Protein AF-A0AAE9ZVR3-F1 (afdb_monomer_lite)

Radius of gyration: 25.25 Å; chains: 1; bounding box: 90×31×57 Å

Secondary structure (DSSP, 8-state):
-PPPPPPPPPPPHHHHHHHHHHHHHHHHHHHHHHHHHHHHHHHHHHHHHHHHHHHHHHHHHHHHSSPPPP--TT---GGGTT--SS--HHHHTSBPTTSSEEEEEES-TT-SEEEEEES--S-HHHHHHHHHHHSSS-TTSSSEEEETTEEEEEPP-

Structure (mmCIF, N/CA/C/O backbone):
data_AF-A0AAE9ZVR3-F1
#
_entry.id   AF-A0AAE9ZVR3-F1
#
loop_
_atom_site.group_PDB
_atom_site.id
_atom_site.type_symbol
_atom_site.label_atom_id
_atom_site.label_alt_id
_atom_site.label_comp_id
_atom_site.label_asym_id
_atom_site.label_entity_id
_atom_site.label_seq_id
_atom_site.pdbx_PDB_ins_code
_atom_site.Cartn_x
_atom_site.Cartn_y
_atom_site.Cartn_z
_atom_site.occupancy
_atom_site.B_iso_or_equiv
_atom_site.auth_seq_id
_atom_site.auth_comp_id
_atom_site.auth_asym_id
_atom_site.auth_atom_id
_atom_site.pdbx_PDB_model_num
ATOM 1 N N . MET A 1 1 ? -71.035 17.100 19.604 1.00 72.69 1 MET A N 1
ATOM 2 C CA . MET A 1 1 ? -70.300 16.201 20.523 1.00 72.69 1 MET A CA 1
ATOM 3 C C . MET A 1 1 ? -68.805 16.412 20.313 1.00 72.69 1 MET A C 1
ATOM 5 O O . MET A 1 1 ? -68.384 16.308 19.167 1.00 72.69 1 MET A O 1
ATOM 9 N N . PRO A 1 2 ? -68.010 16.764 21.339 1.00 67.50 2 PRO A N 1
ATOM 10 C CA . PRO A 1 2 ? -66.558 16.882 21.210 1.00 67.50 2 PRO A CA 1
ATOM 11 C C . PRO A 1 2 ? -65.903 15.498 21.320 1.00 67.50 2 PRO A C 1
ATOM 13 O O . PRO A 1 2 ? -66.196 14.752 22.252 1.00 67.50 2 PRO A O 1
ATOM 16 N N . TYR A 1 3 ? -65.008 15.161 20.390 1.00 73.88 3 TYR A N 1
ATOM 17 C CA . TYR A 1 3 ? -64.212 13.934 20.467 1.00 73.88 3 TYR A CA 1
ATOM 18 C C . TYR A 1 3 ? -63.078 14.095 21.495 1.00 73.88 3 TYR A C 1
ATOM 20 O O . TYR A 1 3 ? -62.396 15.126 21.487 1.00 73.88 3 TYR A O 1
ATOM 28 N N . PRO A 1 4 ? -62.846 13.106 22.379 1.00 73.31 4 PRO A N 1
ATOM 29 C CA . PRO A 1 4 ? -61.765 13.174 23.353 1.00 73.31 4 PRO A CA 1
ATOM 30 C C . PRO A 1 4 ? -60.408 13.168 22.637 1.00 73.31 4 PRO A C 1
ATOM 32 O O . PRO A 1 4 ? -60.080 12.235 21.907 1.00 73.31 4 PRO A O 1
ATOM 35 N N . LYS A 1 5 ? -59.601 14.214 22.850 1.00 72.88 5 LYS A N 1
ATOM 36 C CA . LYS A 1 5 ? -58.209 14.251 22.383 1.00 72.88 5 LYS A CA 1
ATOM 37 C C . LYS A 1 5 ? -57.378 13.268 23.211 1.00 72.88 5 LYS A C 1
ATOM 39 O O . LYS A 1 5 ? -57.237 13.444 24.421 1.00 72.88 5 LYS A O 1
ATOM 44 N N . SER A 1 6 ? -56.803 12.257 22.563 1.00 78.69 6 SER A N 1
ATOM 45 C CA . SER A 1 6 ? -55.813 11.367 23.175 1.00 78.69 6 SER A CA 1
ATOM 46 C C . SER A 1 6 ? -54.591 12.175 23.621 1.00 78.69 6 SER A C 1
ATOM 48 O O . SER A 1 6 ? -54.001 12.893 22.810 1.00 78.69 6 SER A O 1
ATOM 50 N N . LYS A 1 7 ? -54.192 12.066 24.895 1.00 78.44 7 LYS A N 1
ATOM 51 C CA . LYS A 1 7 ? -52.939 12.673 25.365 1.00 78.44 7 LYS A CA 1
ATOM 52 C C . LYS A 1 7 ? -51.754 11.982 24.676 1.00 78.44 7 LYS A C 1
ATOM 54 O O . LYS A 1 7 ? -51.695 10.751 24.718 1.00 78.44 7 LYS A O 1
ATOM 59 N N . PRO A 1 8 ? -50.813 12.728 24.074 1.00 75.88 8 PRO A N 1
ATOM 60 C CA . PRO A 1 8 ? -49.588 12.132 23.560 1.00 75.88 8 PRO A CA 1
ATOM 61 C C . PRO A 1 8 ? -48.822 11.482 24.720 1.00 75.88 8 PRO A C 1
ATOM 63 O O . PRO A 1 8 ? -48.624 12.099 25.768 1.00 75.88 8 PRO A O 1
ATOM 66 N N . ARG A 1 9 ? -48.440 10.211 24.554 1.00 79.81 9 ARG A N 1
ATOM 67 C CA . ARG A 1 9 ? -47.591 9.491 25.512 1.00 79.81 9 ARG A CA 1
ATOM 68 C C . ARG A 1 9 ? -46.152 9.966 25.298 1.00 79.81 9 ARG A C 1
ATOM 70 O O . ARG A 1 9 ? -45.654 9.885 24.181 1.00 79.81 9 ARG A O 1
ATOM 77 N N . GLY A 1 10 ? -45.525 10.506 26.340 1.00 80.12 10 GLY A N 1
ATOM 78 C CA . GLY A 1 10 ? -44.103 10.859 26.323 1.00 80.12 10 GLY A CA 1
ATOM 79 C C . GLY A 1 10 ? -43.223 9.632 26.563 1.00 80.12 10 GLY A C 1
ATOM 80 O O . GLY A 1 10 ? -43.663 8.680 27.207 1.00 80.12 10 GLY A O 1
ATOM 81 N N . PHE A 1 11 ? -41.989 9.672 26.059 1.00 82.06 11 PHE A N 1
ATOM 82 C CA . PHE A 1 11 ? -40.963 8.672 26.360 1.00 82.06 11 PHE A CA 1
ATOM 83 C C . PHE A 1 11 ? -40.612 8.684 27.848 1.00 82.06 11 PHE A C 1
ATOM 85 O O . PHE A 1 11 ? -40.549 9.746 28.474 1.00 82.06 11 PHE A O 1
ATOM 92 N N . THR A 1 12 ? -40.363 7.506 28.416 1.00 91.31 12 THR A N 1
ATOM 93 C CA . THR A 1 12 ? -39.874 7.398 29.791 1.00 91.31 12 THR A CA 1
ATOM 94 C C . THR A 1 12 ? -38.358 7.595 29.845 1.00 91.31 12 THR A C 1
ATOM 96 O O . THR A 1 12 ? -37.631 7.235 28.920 1.00 91.31 12 THR A O 1
ATOM 99 N N . LEU A 1 13 ? -37.851 8.134 30.959 1.00 90.75 13 LEU A N 1
ATOM 100 C CA . LEU A 1 13 ? -36.403 8.204 31.200 1.00 90.75 13 LEU A CA 1
ATOM 101 C C . LEU A 1 13 ? -35.765 6.809 31.156 1.00 90.75 13 LEU A C 1
ATOM 103 O O . LEU A 1 13 ? -34.671 6.650 30.626 1.00 90.75 13 LEU A O 1
ATOM 107 N N . VAL A 1 14 ? -36.480 5.795 31.653 1.00 92.62 14 VAL A N 1
ATOM 108 C CA . VAL A 1 14 ? -36.021 4.400 31.673 1.00 92.62 14 VAL A CA 1
ATOM 109 C C . VAL A 1 14 ? -35.873 3.832 30.257 1.00 92.62 14 VAL A C 1
ATOM 111 O O . VAL A 1 14 ? -34.880 3.162 29.984 1.00 92.62 14 VAL A O 1
ATOM 114 N N . GLU A 1 15 ? -36.795 4.136 29.336 1.00 91.50 15 GLU A N 1
ATOM 115 C CA . GLU A 1 15 ? -36.665 3.741 27.924 1.00 91.50 15 GLU A CA 1
ATOM 116 C C . GLU A 1 15 ? -35.404 4.318 27.294 1.00 91.50 15 GLU A C 1
ATOM 118 O O . GLU A 1 15 ? -34.634 3.586 26.677 1.00 91.50 15 GLU A O 1
ATOM 123 N N . ILE A 1 16 ? -35.152 5.613 27.491 1.00 92.88 16 ILE A N 1
ATOM 124 C CA . ILE A 1 16 ? -33.956 6.246 26.932 1.00 92.88 16 ILE A CA 1
ATOM 125 C C . ILE A 1 16 ? -32.684 5.678 27.576 1.00 92.88 16 ILE A C 1
ATOM 127 O O . ILE A 1 16 ? -31.718 5.424 26.861 1.00 92.88 16 ILE A O 1
ATOM 131 N N . MET A 1 17 ? -32.688 5.392 28.883 1.00 94.25 17 MET A N 1
ATOM 132 C CA . MET A 1 17 ? -31.548 4.779 29.578 1.00 94.25 17 MET A CA 1
ATOM 133 C C . MET A 1 17 ? -31.182 3.402 29.017 1.00 94.25 17 MET A C 1
ATOM 135 O O . MET A 1 17 ? -30.012 3.144 28.742 1.00 94.25 17 MET A O 1
ATOM 139 N N . ILE A 1 18 ? -32.159 2.515 28.820 1.00 95.25 18 ILE A N 1
ATOM 140 C CA . ILE A 1 18 ? -31.888 1.168 28.297 1.00 95.25 18 ILE A CA 1
ATOM 141 C C . ILE A 1 18 ? -31.374 1.252 26.856 1.00 95.25 18 ILE A C 1
ATOM 143 O O . ILE A 1 18 ? -30.420 0.561 26.499 1.00 95.25 18 ILE A O 1
ATOM 147 N N . VAL A 1 19 ? -31.950 2.137 26.039 1.00 95.88 19 VAL A N 1
ATOM 148 C CA . VAL A 1 19 ? -31.537 2.319 24.642 1.00 95.88 19 VAL A CA 1
ATOM 149 C C . VAL A 1 19 ? -30.084 2.784 24.547 1.00 95.88 19 VAL A C 1
ATOM 151 O O . VAL A 1 19 ? -29.310 2.184 23.802 1.00 95.88 19 VAL A O 1
ATOM 154 N N . VAL A 1 20 ? -29.672 3.793 25.323 1.00 96.06 20 VAL A N 1
ATOM 155 C CA . VAL A 1 20 ? -28.275 4.264 25.278 1.00 96.06 20 VAL A CA 1
ATOM 156 C C . VAL A 1 20 ? -27.293 3.222 25.811 1.00 96.06 20 VAL A C 1
ATOM 158 O O . VAL A 1 20 ? -26.185 3.125 25.292 1.00 96.06 20 VAL A O 1
ATOM 161 N N . VAL A 1 21 ? -27.700 2.397 26.782 1.00 97.06 21 VAL A N 1
ATOM 162 C CA . VAL A 1 21 ? -26.877 1.285 27.282 1.00 97.06 21 VAL A CA 1
ATOM 163 C C . VAL A 1 21 ? -26.667 0.231 26.195 1.00 97.06 21 VAL A C 1
ATOM 165 O O . VAL A 1 21 ? -25.534 -0.190 25.965 1.00 97.06 21 VAL A O 1
ATOM 168 N N . ILE A 1 22 ? -27.726 -0.166 25.485 1.00 97.00 22 ILE A N 1
ATOM 169 C CA . ILE A 1 22 ? -27.623 -1.154 24.403 1.00 97.00 22 ILE A CA 1
ATOM 170 C C . ILE A 1 22 ? -26.788 -0.598 23.243 1.00 97.00 22 ILE A C 1
ATOM 172 O O . ILE A 1 22 ? -25.888 -1.284 22.762 1.00 97.00 22 ILE A O 1
ATOM 176 N N . ILE A 1 23 ? -27.021 0.651 22.820 1.00 97.00 23 ILE A N 1
ATOM 177 C CA . ILE A 1 23 ? -26.221 1.296 21.765 1.00 97.00 23 ILE A CA 1
ATOM 178 C C . ILE A 1 23 ? -24.752 1.401 22.191 1.00 97.00 23 ILE A C 1
ATOM 180 O O . ILE A 1 23 ? -23.869 1.108 21.389 1.00 97.00 23 ILE A O 1
ATOM 184 N N . GLY A 1 24 ? -24.481 1.762 23.449 1.00 97.38 24 GLY A N 1
ATOM 185 C CA . GLY A 1 24 ? -23.126 1.828 23.995 1.00 97.38 24 GLY A CA 1
ATOM 186 C C . GLY A 1 24 ? -22.412 0.475 23.960 1.00 97.38 24 GLY A C 1
ATOM 187 O O . GLY A 1 24 ? -21.259 0.404 23.536 1.00 97.38 24 GLY A O 1
ATOM 188 N N . LEU A 1 25 ? -23.108 -0.607 24.324 1.00 96.50 25 LEU A N 1
ATOM 189 C CA . LEU A 1 25 ? -22.570 -1.967 24.259 1.00 96.50 25 LEU A CA 1
ATOM 190 C C . LEU A 1 25 ? -22.256 -2.388 22.816 1.00 96.50 25 LEU A C 1
ATOM 192 O O . LEU A 1 25 ? -21.173 -2.908 22.545 1.00 96.50 25 LEU A O 1
ATOM 196 N N . LEU A 1 26 ? -23.181 -2.131 21.885 1.00 97.50 26 LEU A N 1
ATOM 197 C CA . LEU A 1 26 ? -22.988 -2.442 20.469 1.00 97.50 26 LEU A CA 1
ATOM 198 C C . LEU A 1 26 ? -21.824 -1.639 19.875 1.00 97.50 26 LEU A C 1
ATOM 200 O O . LEU A 1 26 ? -20.967 -2.211 19.204 1.00 97.50 26 LEU A O 1
ATOM 204 N N . ALA A 1 27 ? -21.746 -0.336 20.158 1.00 96.69 27 ALA A N 1
ATOM 205 C CA . ALA A 1 27 ? -20.676 0.530 19.672 1.00 96.69 27 ALA A CA 1
ATOM 206 C C . ALA A 1 27 ? -19.297 0.096 20.196 1.00 96.69 27 ALA A C 1
ATOM 208 O O . ALA A 1 27 ? -18.336 0.066 19.427 1.00 96.69 27 ALA A O 1
ATOM 209 N N . ALA A 1 28 ? -19.202 -0.305 21.469 1.00 96.56 28 ALA A N 1
ATOM 210 C CA . ALA A 1 28 ? -17.949 -0.751 22.078 1.00 96.56 28 ALA A CA 1
ATOM 211 C C . ALA A 1 28 ? -17.340 -1.977 21.375 1.00 96.56 28 ALA A C 1
ATOM 213 O O . ALA A 1 28 ? -16.122 -2.055 21.227 1.00 96.56 28 ALA A O 1
ATOM 214 N N . MET A 1 29 ? -18.168 -2.916 20.906 1.00 95.06 29 MET A N 1
ATOM 215 C CA . MET A 1 29 ? -17.703 -4.079 20.137 1.00 95.06 29 MET A CA 1
ATOM 216 C C . MET A 1 29 ? -17.510 -3.756 18.648 1.00 95.06 29 MET A C 1
ATOM 218 O O . MET A 1 29 ? -16.574 -4.253 18.019 1.00 95.06 29 MET A O 1
ATOM 222 N N . ALA A 1 30 ? -18.375 -2.913 18.080 1.00 96.31 30 ALA A N 1
ATOM 223 C CA . ALA A 1 30 ? -18.374 -2.608 16.653 1.00 96.31 30 ALA A CA 1
ATOM 224 C C . ALA A 1 30 ? -17.173 -1.753 16.217 1.00 96.31 30 ALA A C 1
ATOM 226 O O . ALA A 1 30 ? -16.595 -2.024 15.167 1.00 96.31 30 ALA A O 1
ATOM 227 N N . ILE A 1 31 ? -16.763 -0.755 17.009 1.00 95.44 31 ILE A N 1
ATOM 228 C CA . ILE A 1 31 ? -15.660 0.160 16.660 1.00 95.44 31 ILE A CA 1
ATOM 229 C C . ILE A 1 31 ? -14.330 -0.578 16.401 1.00 95.44 31 ILE A C 1
ATOM 231 O O . ILE A 1 31 ? -13.773 -0.405 15.313 1.00 95.44 31 ILE A O 1
ATOM 235 N N . PRO A 1 32 ? -13.803 -1.420 17.316 1.00 94.12 32 PRO A N 1
ATOM 236 C CA . PRO A 1 32 ? -12.535 -2.111 17.075 1.00 94.12 32 PRO A CA 1
ATOM 237 C C . PRO A 1 32 ? -12.635 -3.134 15.935 1.00 94.12 32 PRO A C 1
ATOM 239 O O . PRO A 1 32 ? -11.685 -3.300 15.170 1.00 94.12 32 PRO A O 1
ATOM 242 N N . ALA A 1 33 ? -13.785 -3.798 15.774 1.00 94.62 33 ALA A N 1
ATOM 243 C CA . ALA A 1 33 ? -14.013 -4.712 14.656 1.00 94.62 33 ALA A CA 1
ATOM 244 C C . ALA A 1 33 ? -13.982 -3.970 13.310 1.00 94.62 33 ALA A C 1
ATOM 246 O O . ALA A 1 33 ? -13.300 -4.399 12.378 1.00 94.62 33 ALA A O 1
ATOM 247 N N . PHE A 1 34 ? -14.648 -2.817 13.229 1.00 95.19 34 PHE A N 1
ATOM 248 C CA . PHE A 1 34 ? -14.663 -1.973 12.040 1.00 95.19 34 PHE A CA 1
ATOM 249 C C . PHE A 1 34 ? -13.267 -1.440 11.689 1.00 95.19 34 PHE A C 1
ATOM 251 O O . PHE A 1 34 ? -12.878 -1.463 10.522 1.00 95.19 34 PHE A O 1
ATOM 258 N N . GLN A 1 35 ? -12.476 -1.025 12.686 1.00 93.50 35 GLN A N 1
ATOM 259 C CA . GLN A 1 35 ? -11.090 -0.591 12.476 1.00 93.50 35 GLN A CA 1
ATOM 260 C C . GLN A 1 35 ? -10.231 -1.697 11.845 1.00 93.50 35 GLN A C 1
ATOM 262 O O . GLN A 1 35 ? -9.532 -1.438 10.868 1.00 93.50 35 GLN A O 1
ATOM 267 N N . ARG A 1 36 ? -10.339 -2.942 12.334 1.00 91.25 36 ARG A N 1
ATOM 268 C CA . ARG A 1 36 ? -9.616 -4.095 11.765 1.00 91.25 36 ARG A CA 1
ATOM 269 C C . ARG A 1 36 ? -10.007 -4.365 10.313 1.00 91.25 36 ARG A C 1
ATOM 271 O O . ARG A 1 36 ? -9.134 -4.555 9.471 1.00 91.25 36 ARG A O 1
ATOM 278 N N . VAL A 1 37 ? -11.308 -4.349 10.009 1.00 94.25 37 VAL A N 1
ATOM 279 C CA . VAL A 1 37 ? -11.811 -4.548 8.637 1.00 94.25 37 VAL A CA 1
ATOM 280 C C . VAL A 1 37 ? -11.317 -3.438 7.710 1.00 94.25 37 VAL A C 1
ATOM 282 O O . VAL A 1 37 ? -10.881 -3.721 6.593 1.00 94.25 37 VAL A O 1
ATOM 285 N N . ARG A 1 38 ? -11.318 -2.183 8.174 1.00 93.81 38 ARG A N 1
ATOM 286 C CA . ARG A 1 38 ? -10.813 -1.044 7.403 1.00 93.81 38 ARG A CA 1
ATOM 287 C C . ARG A 1 38 ? -9.322 -1.180 7.096 1.00 93.81 38 ARG A C 1
ATOM 289 O O . ARG A 1 38 ? -8.938 -0.981 5.949 1.00 93.81 38 ARG A O 1
ATOM 296 N N . THR A 1 39 ? -8.494 -1.534 8.080 1.00 92.31 39 THR A N 1
ATOM 297 C CA . THR A 1 39 ? -7.052 -1.748 7.867 1.00 92.31 39 THR A CA 1
ATOM 298 C C . THR A 1 39 ? -6.799 -2.890 6.889 1.00 92.31 39 THR A C 1
ATOM 300 O O . THR A 1 39 ? -6.099 -2.690 5.903 1.00 92.31 39 THR A O 1
ATOM 303 N N . LYS A 1 40 ? -7.471 -4.035 7.064 1.00 92.38 40 LYS A N 1
ATOM 304 C CA . LYS A 1 40 ? -7.369 -5.162 6.126 1.00 92.38 40 LYS A CA 1
ATOM 305 C C . LYS A 1 40 ? -7.767 -4.774 4.696 1.00 92.38 40 LYS A C 1
ATOM 307 O O . LYS A 1 40 ? -7.122 -5.195 3.743 1.00 92.38 40 LYS A O 1
ATOM 312 N N . SER A 1 41 ? -8.809 -3.955 4.546 1.00 94.88 41 SER A N 1
ATOM 313 C CA . SER A 1 41 ? -9.254 -3.471 3.231 1.00 94.88 41 SER A CA 1
ATOM 314 C C . SER A 1 41 ? -8.213 -2.552 2.583 1.00 94.88 41 SER A C 1
ATOM 316 O O . SER A 1 41 ? -7.945 -2.689 1.396 1.00 94.88 41 SER A O 1
ATOM 318 N N . ARG A 1 42 ? -7.586 -1.656 3.364 1.00 94.44 42 ARG A N 1
ATOM 319 C CA . ARG A 1 42 ? -6.481 -0.797 2.892 1.00 94.44 42 ARG A CA 1
ATOM 320 C C . ARG A 1 42 ? -5.287 -1.628 2.430 1.00 94.44 42 ARG A C 1
ATOM 322 O O . ARG A 1 42 ? -4.741 -1.353 1.371 1.00 94.44 42 ARG A O 1
ATOM 329 N N . HIS A 1 43 ? -4.914 -2.645 3.207 1.00 93.81 43 HIS A N 1
ATOM 330 C CA . HIS A 1 43 ? -3.810 -3.545 2.873 1.00 93.81 43 HIS A CA 1
ATOM 331 C C . HIS A 1 43 ? -4.091 -4.322 1.586 1.00 93.81 43 HIS A C 1
ATOM 333 O O . HIS A 1 43 ? -3.281 -4.309 0.670 1.00 93.81 43 HIS A O 1
ATOM 339 N N . SER A 1 44 ? -5.283 -4.910 1.463 1.00 94.38 44 SER A N 1
ATOM 340 C CA . SER A 1 44 ? -5.677 -5.619 0.242 1.00 94.38 44 SER A CA 1
ATOM 341 C C . SER A 1 44 ? -5.713 -4.717 -0.992 1.00 94.38 44 SER A C 1
ATOM 343 O O . SER A 1 44 ? -5.408 -5.199 -2.077 1.00 94.38 44 SER A O 1
ATOM 345 N N . ALA A 1 45 ? -6.098 -3.446 -0.843 1.00 94.31 45 ALA A N 1
ATOM 346 C CA . ALA A 1 45 ? -6.091 -2.489 -1.945 1.00 94.31 45 ALA A CA 1
ATOM 347 C C . ALA A 1 45 ? -4.660 -2.204 -2.419 1.00 94.31 45 ALA A C 1
ATOM 349 O O . ALA A 1 45 ? -4.375 -2.368 -3.595 1.00 94.31 45 ALA A O 1
ATOM 350 N N . VAL A 1 46 ? -3.741 -1.891 -1.499 1.00 94.56 46 VAL A N 1
ATOM 351 C CA . VAL A 1 46 ? -2.338 -1.602 -1.852 1.00 94.56 46 VAL A CA 1
ATOM 352 C C . VAL A 1 46 ? -1.652 -2.824 -2.451 1.00 94.56 46 VAL A C 1
ATOM 354 O O . VAL A 1 46 ? -0.975 -2.703 -3.461 1.00 94.56 46 VAL A O 1
ATOM 357 N N . ALA A 1 47 ? -1.855 -4.014 -1.878 1.00 93.69 47 ALA A N 1
ATOM 358 C CA . 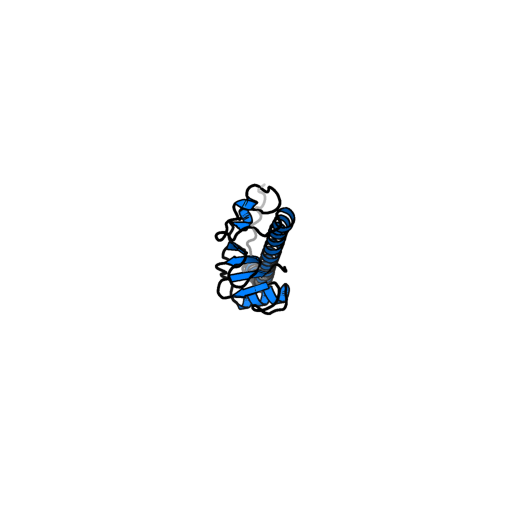ALA A 1 47 ? -1.297 -5.247 -2.433 1.00 93.69 47 ALA A CA 1
ATOM 359 C C . ALA A 1 47 ? -1.783 -5.505 -3.868 1.00 93.69 47 ALA A C 1
ATOM 361 O O . ALA A 1 47 ? -1.014 -5.958 -4.712 1.00 93.69 47 ALA A O 1
ATOM 362 N N . ASN A 1 48 ? -3.060 -5.219 -4.142 1.00 94.06 48 ASN A N 1
ATOM 363 C CA . ASN A 1 48 ? -3.628 -5.338 -5.478 1.00 94.06 48 ASN A CA 1
ATOM 364 C C . ASN A 1 48 ? -3.040 -4.297 -6.438 1.00 94.06 48 ASN A C 1
ATOM 366 O O . ASN A 1 48 ? -2.629 -4.664 -7.531 1.00 94.06 48 ASN A O 1
ATOM 370 N N . ASP A 1 49 ? -2.971 -3.033 -6.022 1.00 94.06 49 ASP A N 1
ATOM 371 C CA . ASP A 1 49 ? -2.407 -1.951 -6.831 1.00 94.06 49 ASP A CA 1
ATOM 372 C C . ASP A 1 49 ? -0.944 -2.242 -7.195 1.00 94.06 49 ASP A C 1
ATOM 374 O O . ASP A 1 49 ? -0.587 -2.177 -8.365 1.00 94.06 49 ASP A O 1
ATOM 378 N N . LEU A 1 50 ? -0.118 -2.654 -6.223 1.00 93.75 50 LEU A N 1
ATOM 379 C CA . LEU A 1 50 ? 1.289 -3.010 -6.448 1.00 93.75 50 LEU A CA 1
ATOM 380 C C . LEU A 1 50 ? 1.447 -4.120 -7.494 1.00 93.75 50 LEU A C 1
ATOM 382 O O . LEU A 1 50 ? 2.304 -4.008 -8.365 1.00 93.75 50 LEU A O 1
ATOM 386 N N . ARG A 1 51 ? 0.602 -5.158 -7.444 1.00 92.31 51 ARG A N 1
ATOM 387 C CA . ARG A 1 51 ? 0.617 -6.257 -8.424 1.00 92.31 51 ARG A CA 1
ATOM 388 C C . ARG A 1 51 ? 0.174 -5.803 -9.807 1.00 92.31 51 ARG A C 1
ATOM 390 O O . ARG A 1 51 ? 0.873 -6.057 -10.773 1.00 92.31 51 ARG A O 1
ATOM 397 N N . VAL A 1 52 ? -0.945 -5.082 -9.896 1.00 92.44 52 VAL A N 1
ATOM 398 C CA . VAL A 1 52 ? -1.446 -4.548 -11.174 1.00 92.44 52 VAL A CA 1
ATOM 399 C C . VAL A 1 52 ? -0.411 -3.632 -11.825 1.00 92.44 52 VAL A C 1
ATOM 401 O O . VAL A 1 52 ? -0.245 -3.648 -13.042 1.00 92.44 52 VAL A O 1
ATOM 404 N N . PHE A 1 53 ? 0.290 -2.829 -11.024 1.00 92.62 53 PHE A N 1
ATOM 405 C CA . PHE A 1 53 ? 1.336 -1.959 -11.536 1.00 92.62 53 PHE A CA 1
ATOM 406 C C . PHE A 1 53 ? 2.568 -2.740 -11.975 1.00 92.62 53 PHE A C 1
ATOM 408 O O . PHE A 1 53 ? 3.070 -2.482 -13.066 1.00 92.62 53 PHE A O 1
ATOM 415 N N . ALA A 1 54 ? 3.017 -3.711 -11.179 1.00 92.50 54 ALA A N 1
ATOM 416 C CA . ALA A 1 54 ? 4.122 -4.587 -11.549 1.00 92.50 54 ALA A CA 1
ATOM 417 C C . ALA A 1 54 ? 3.846 -5.309 -12.873 1.00 92.50 54 ALA A C 1
ATOM 419 O O . ALA A 1 54 ? 4.664 -5.207 -13.782 1.00 92.50 54 ALA A O 1
ATOM 420 N N . ASP A 1 55 ? 2.662 -5.908 -13.032 1.00 92.19 55 ASP A N 1
ATOM 421 C CA . ASP A 1 55 ? 2.246 -6.591 -14.263 1.00 92.19 55 ASP A CA 1
ATOM 422 C C . ASP A 1 55 ? 2.335 -5.668 -15.493 1.00 92.19 55 ASP A C 1
ATOM 424 O O . ASP A 1 55 ? 2.716 -6.096 -16.586 1.00 92.19 55 ASP A O 1
ATOM 428 N N . ALA A 1 56 ? 2.002 -4.384 -15.338 1.00 91.12 56 ALA A N 1
ATOM 429 C CA . ALA A 1 56 ? 2.093 -3.420 -16.429 1.00 91.12 56 ALA A CA 1
ATOM 430 C C . ALA A 1 56 ? 3.549 -3.073 -16.788 1.00 91.12 56 ALA A C 1
ATOM 432 O O . ALA A 1 56 ? 3.884 -2.967 -17.969 1.00 91.12 56 ALA A O 1
ATOM 433 N N . PHE A 1 57 ? 4.426 -2.927 -15.790 1.00 91.69 57 PHE A N 1
ATOM 434 C CA . PHE A 1 57 ? 5.857 -2.713 -16.022 1.00 91.69 57 PHE A CA 1
ATOM 435 C C . PHE A 1 57 ? 6.535 -3.952 -16.624 1.00 91.69 57 PHE A C 1
ATOM 437 O O . PHE A 1 57 ? 7.370 -3.813 -17.519 1.00 91.69 57 PHE A O 1
ATOM 444 N N . GLU A 1 58 ? 6.142 -5.156 -16.199 1.00 91.62 58 GLU A N 1
ATOM 445 C CA . GLU A 1 58 ? 6.576 -6.421 -16.804 1.00 91.62 58 GLU A CA 1
ATOM 446 C C . GLU A 1 58 ? 6.110 -6.530 -18.255 1.00 91.62 58 GLU A C 1
ATOM 448 O O . GLU A 1 58 ? 6.906 -6.847 -19.136 1.00 91.62 58 GLU A O 1
ATOM 453 N N . THR A 1 59 ? 4.844 -6.208 -18.533 1.00 90.81 59 THR A N 1
ATOM 454 C CA . THR A 1 59 ? 4.297 -6.224 -19.898 1.00 90.81 59 THR A CA 1
ATOM 455 C C . THR A 1 59 ? 5.083 -5.285 -20.810 1.00 90.81 59 THR A C 1
ATOM 457 O O . THR A 1 59 ? 5.511 -5.695 -21.889 1.00 90.81 59 THR A O 1
ATOM 460 N N . TYR A 1 60 ? 5.374 -4.064 -20.352 1.00 90.50 60 TYR A N 1
ATOM 461 C CA . TYR A 1 60 ? 6.225 -3.142 -21.102 1.00 90.50 60 TYR A CA 1
ATOM 462 C C . TYR A 1 60 ? 7.614 -3.733 -21.372 1.00 90.50 60 TYR A C 1
ATOM 464 O O . TYR A 1 60 ? 8.106 -3.654 -22.501 1.00 90.50 60 TYR A O 1
ATOM 472 N N . ALA A 1 61 ? 8.234 -4.359 -20.366 1.00 91.25 61 ALA A N 1
ATOM 473 C CA . ALA A 1 61 ? 9.547 -4.978 -20.509 1.00 91.25 61 ALA A CA 1
ATOM 474 C C . ALA A 1 61 ? 9.545 -6.157 -21.492 1.00 91.25 61 ALA A C 1
ATOM 476 O O . ALA A 1 61 ? 10.500 -6.316 -22.253 1.00 91.25 61 ALA A O 1
ATOM 477 N N . LEU A 1 62 ? 8.469 -6.947 -21.531 1.00 90.75 62 LEU A N 1
ATOM 478 C CA . LEU A 1 62 ? 8.288 -8.030 -22.500 1.00 90.75 62 LEU A CA 1
ATOM 479 C C . LEU A 1 62 ? 8.161 -7.504 -23.936 1.00 90.75 62 LEU A C 1
ATOM 481 O O . LEU A 1 62 ? 8.684 -8.124 -24.863 1.00 90.75 62 LEU A O 1
ATOM 485 N N . GLU A 1 63 ? 7.498 -6.365 -24.130 1.00 90.00 63 GLU A N 1
ATOM 486 C CA . GLU A 1 63 ? 7.308 -5.758 -25.451 1.00 90.00 63 GLU A CA 1
ATOM 487 C C . GLU A 1 63 ? 8.556 -5.021 -25.963 1.00 90.00 63 GLU A C 1
ATOM 489 O O . GLU A 1 63 ? 8.864 -5.076 -27.157 1.00 90.00 63 GLU A O 1
ATOM 494 N N . HIS A 1 64 ? 9.300 -4.361 -25.071 1.00 90.44 64 HIS A N 1
ATOM 495 C CA . HIS A 1 64 ? 10.420 -3.479 -25.425 1.00 90.44 64 HIS A CA 1
ATOM 496 C C . HIS A 1 64 ? 11.803 -4.091 -25.140 1.00 90.44 64 HIS A C 1
ATOM 498 O O . HIS A 1 64 ? 12.826 -3.532 -25.541 1.00 90.44 64 HIS A O 1
ATOM 504 N N . GLY A 1 65 ? 11.857 -5.248 -24.473 1.00 91.38 65 GLY A N 1
ATOM 505 C CA . GLY A 1 65 ? 13.082 -5.975 -24.119 1.00 91.38 65 GLY A CA 1
ATOM 506 C C . GLY A 1 65 ? 13.836 -5.423 -22.904 1.00 91.38 65 GLY A C 1
ATOM 507 O O . GLY A 1 65 ? 14.866 -5.978 -22.525 1.00 91.38 65 GLY A O 1
ATOM 508 N N . THR A 1 66 ? 13.354 -4.337 -22.299 1.00 92.00 66 THR A N 1
ATOM 509 C CA . THR A 1 66 ? 13.880 -3.749 -21.063 1.00 92.00 66 THR A CA 1
ATOM 510 C C . THR A 1 66 ? 12.761 -3.043 -20.314 1.00 92.00 66 THR A C 1
ATOM 512 O O . THR A 1 66 ? 11.844 -2.495 -20.924 1.00 92.00 66 THR A O 1
ATOM 515 N N . TYR A 1 67 ? 12.873 -3.009 -18.991 1.00 92.81 67 TYR A N 1
ATOM 516 C CA . TYR A 1 67 ? 12.052 -2.149 -18.151 1.00 92.81 67 TYR A CA 1
ATOM 517 C C . TYR A 1 67 ? 12.217 -0.665 -18.518 1.00 92.81 67 TYR A C 1
ATOM 519 O O . TYR A 1 67 ? 13.290 -0.279 -19.006 1.00 92.81 67 TYR A O 1
ATOM 527 N N . PRO A 1 68 ? 11.184 0.166 -18.276 1.00 92.31 68 PRO A N 1
ATOM 528 C CA . PRO A 1 68 ? 11.276 1.598 -18.507 1.00 92.31 68 PRO A CA 1
ATOM 529 C C . PRO A 1 68 ? 12.222 2.236 -17.491 1.00 92.31 68 PRO A C 1
ATOM 531 O O . PRO A 1 68 ? 12.417 1.729 -16.380 1.00 92.31 68 PRO A O 1
ATOM 534 N N . ALA A 1 69 ? 12.793 3.377 -17.870 1.00 93.38 69 ALA A N 1
ATOM 535 C CA . ALA A 1 69 ? 13.653 4.139 -16.977 1.00 93.38 69 ALA A CA 1
ATOM 536 C C . ALA A 1 69 ? 12.928 4.545 -15.681 1.00 93.38 69 ALA A C 1
ATOM 538 O O . ALA A 1 69 ? 11.715 4.769 -15.666 1.00 93.38 69 ALA A O 1
ATOM 539 N N . ASP A 1 70 ? 13.716 4.671 -14.613 1.00 92.62 70 ASP A N 1
ATOM 540 C CA . ASP A 1 70 ? 13.298 5.232 -13.3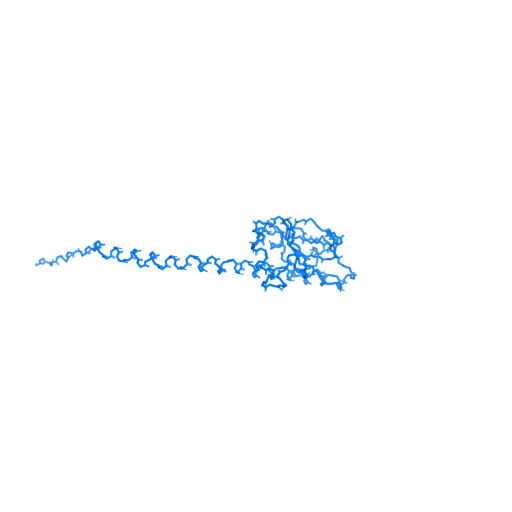30 1.00 92.62 70 ASP A CA 1
ATOM 541 C C . ASP A 1 70 ? 12.572 6.575 -13.519 1.00 92.62 70 ASP A C 1
ATOM 543 O O .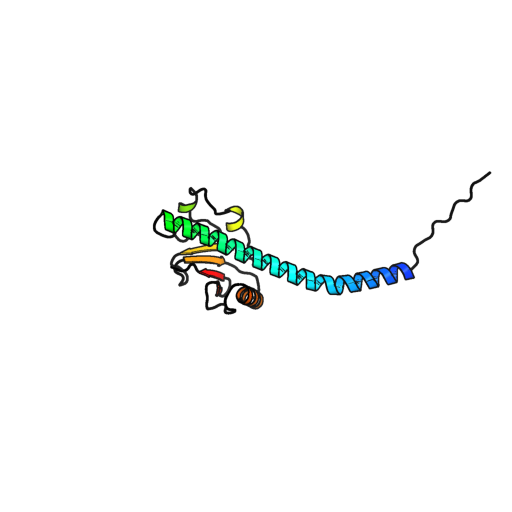 ASP A 1 70 ? 12.951 7.395 -14.369 1.00 92.62 70 ASP A O 1
ATOM 547 N N . ALA A 1 71 ? 11.512 6.796 -12.743 1.00 90.75 71 ALA A N 1
ATOM 548 C CA . ALA A 1 71 ? 10.680 7.988 -12.842 1.00 90.75 71 ALA A CA 1
ATOM 549 C C . ALA A 1 71 ? 10.547 8.693 -11.491 1.00 90.75 71 ALA A C 1
ATOM 551 O O . ALA A 1 71 ? 10.947 8.196 -10.448 1.00 90.75 71 ALA A O 1
ATOM 552 N N . GLN A 1 72 ? 10.003 9.909 -11.509 1.00 92.31 72 GLN A N 1
ATOM 553 C CA . GLN A 1 72 ? 9.724 10.612 -10.260 1.00 92.31 72 GLN A CA 1
ATOM 554 C C . GLN A 1 72 ? 8.544 9.962 -9.528 1.00 92.31 72 GLN A C 1
ATOM 556 O O . GLN A 1 72 ? 7.601 9.490 -10.158 1.00 92.31 72 GLN A O 1
ATOM 561 N N . ILE A 1 73 ? 8.543 10.066 -8.198 1.00 92.94 73 ILE A N 1
ATOM 562 C CA . ILE A 1 73 ? 7.452 9.597 -7.336 1.00 92.94 73 ILE A CA 1
ATOM 563 C C . ILE A 1 73 ? 6.088 10.076 -7.859 1.00 92.94 73 ILE A C 1
ATOM 565 O O . ILE A 1 73 ? 5.851 11.276 -8.040 1.00 92.94 73 ILE A O 1
ATOM 569 N N . GLY A 1 74 ? 5.162 9.137 -8.044 1.00 91.56 74 GLY A N 1
ATOM 570 C CA . GLY A 1 74 ? 3.806 9.378 -8.534 1.00 91.56 74 GLY A CA 1
ATOM 571 C C . GLY A 1 74 ? 3.724 9.719 -10.022 1.00 91.56 74 GLY A C 1
ATOM 572 O O . GLY A 1 74 ? 2.667 10.156 -10.478 1.00 91.56 74 GLY A O 1
ATOM 573 N N . VAL A 1 75 ? 4.811 9.553 -10.774 1.00 90.81 75 VAL A N 1
ATOM 574 C CA . VAL A 1 75 ? 4.871 9.790 -12.215 1.00 90.81 75 VAL A CA 1
ATOM 575 C C . VAL A 1 75 ? 5.157 8.470 -12.911 1.00 90.81 75 VAL A C 1
ATOM 577 O O . VAL A 1 75 ? 6.172 7.829 -12.666 1.00 90.81 75 VAL A O 1
ATOM 580 N N . ILE A 1 76 ? 4.262 8.073 -13.810 1.00 89.19 76 ILE A N 1
ATOM 581 C CA . ILE A 1 76 ? 4.514 6.940 -14.702 1.00 89.19 76 ILE A CA 1
ATOM 582 C C . ILE A 1 76 ? 5.644 7.338 -15.670 1.00 89.19 76 ILE A C 1
ATOM 584 O O . ILE A 1 76 ? 5.593 8.452 -16.210 1.00 89.19 76 ILE A O 1
ATOM 588 N N . PRO A 1 77 ? 6.638 6.464 -15.926 1.00 90.44 77 PRO A N 1
ATOM 589 C CA . PRO A 1 77 ? 7.692 6.724 -16.897 1.00 90.44 77 PRO A CA 1
ATOM 590 C C . PRO A 1 77 ? 7.136 7.246 -18.236 1.00 90.44 77 PRO A C 1
ATOM 592 O O . PRO A 1 77 ? 6.211 6.643 -18.790 1.00 90.44 77 PRO A O 1
ATOM 595 N N . PRO A 1 78 ? 7.681 8.345 -18.800 1.00 87.06 78 PRO A N 1
ATOM 596 C CA . PRO A 1 78 ? 7.137 8.963 -20.014 1.00 87.06 78 PRO A CA 1
ATOM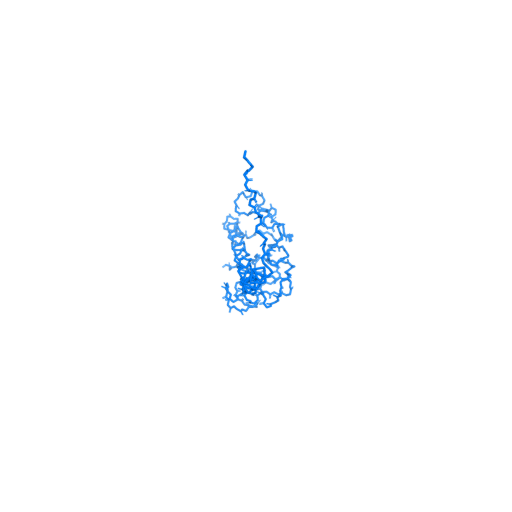 597 C C . PRO A 1 78 ? 7.076 8.025 -21.222 1.00 87.06 78 PRO A C 1
ATOM 599 O O . PRO A 1 78 ? 6.231 8.199 -22.098 1.00 87.06 78 PRO A O 1
ATOM 602 N N . GLU A 1 79 ? 7.959 7.029 -21.260 1.00 86.81 79 GLU A N 1
ATOM 603 C CA . GLU A 1 79 ? 8.022 6.011 -22.309 1.00 86.81 79 GLU A CA 1
ATOM 604 C C . GLU A 1 79 ? 6.755 5.140 -22.345 1.00 86.81 79 GLU A C 1
ATOM 606 O O . GLU A 1 79 ? 6.314 4.736 -23.418 1.00 86.81 79 GLU A O 1
ATOM 611 N N . MET A 1 80 ? 6.098 4.953 -21.195 1.00 85.38 80 MET A N 1
ATOM 612 C CA . MET A 1 80 ? 4.831 4.227 -21.076 1.00 85.38 80 MET A CA 1
ATOM 613 C C . MET A 1 80 ? 3.598 5.109 -21.313 1.00 85.38 80 MET A C 1
ATOM 615 O O . MET A 1 80 ? 2.496 4.598 -21.465 1.00 85.38 80 MET A O 1
ATOM 619 N N . ALA A 1 81 ? 3.735 6.439 -21.387 1.00 72.44 81 ALA A N 1
ATOM 620 C CA . ALA A 1 81 ? 2.586 7.350 -21.477 1.00 72.44 81 ALA A CA 1
ATOM 621 C C . ALA A 1 81 ? 1.779 7.219 -22.790 1.00 72.44 81 ALA A C 1
ATOM 623 O O . ALA A 1 81 ? 0.642 7.692 -22.879 1.00 72.44 81 ALA A O 1
ATOM 624 N N . GLY A 1 82 ? 2.369 6.614 -23.827 1.00 63.81 82 GLY A N 1
ATOM 625 C CA . GLY A 1 82 ? 1.715 6.323 -25.107 1.00 63.81 82 GLY A CA 1
ATOM 626 C C . GLY A 1 82 ? 1.101 4.924 -25.194 1.00 63.81 82 GLY A C 1
ATOM 627 O O . GLY A 1 82 ? 0.221 4.700 -26.039 1.00 63.81 82 GLY A O 1
ATOM 628 N N . ASP A 1 83 ? 1.541 4.019 -24.321 1.00 65.12 83 ASP A N 1
ATOM 629 C CA . ASP A 1 83 ? 1.025 2.668 -24.200 1.00 65.12 83 ASP A CA 1
ATOM 630 C C . ASP A 1 83 ? -0.291 2.732 -23.420 1.00 65.12 83 ASP A C 1
ATOM 632 O O . ASP A 1 83 ? -0.349 2.972 -22.216 1.00 65.12 83 ASP A O 1
ATOM 636 N N . LYS A 1 84 ? -1.406 2.634 -24.150 1.00 52.25 84 LYS A N 1
ATOM 637 C CA . LYS A 1 84 ? -2.760 2.798 -23.594 1.00 52.25 84 LYS A CA 1
ATOM 638 C C . LYS A 1 84 ? -3.198 1.601 -22.750 1.00 52.25 84 LYS A C 1
ATOM 640 O O . LYS A 1 84 ? -4.376 1.520 -22.393 1.00 52.25 84 LYS A O 1
ATOM 645 N N . SER A 1 85 ? -2.304 0.657 -22.488 1.00 54.94 85 SER A N 1
ATOM 646 C CA . SER A 1 85 ? -2.610 -0.527 -21.721 1.00 54.94 85 SER A CA 1
ATOM 647 C C . SER A 1 85 ? -2.132 -0.377 -20.271 1.00 54.94 85 SER A C 1
ATOM 649 O O . SER A 1 85 ? -0.972 -0.152 -19.956 1.00 54.94 85 SER A O 1
ATOM 651 N N . THR A 1 86 ? -3.093 -0.542 -19.366 1.00 65.31 86 THR A N 1
ATOM 652 C CA . THR A 1 86 ? -2.963 -1.085 -18.001 1.00 65.31 86 THR A CA 1
ATOM 653 C C . THR A 1 86 ? -2.652 -0.203 -16.790 1.00 65.31 86 THR A C 1
ATOM 655 O O . THR A 1 86 ? -3.175 -0.539 -15.728 1.00 65.31 86 THR A O 1
ATOM 658 N N . LEU A 1 87 ? -1.962 0.939 -16.878 1.00 76.94 87 LEU A N 1
ATOM 659 C CA . LEU A 1 87 ? -1.726 1.761 -15.673 1.00 76.94 87 LEU A CA 1
ATOM 660 C C . LEU A 1 87 ? -2.764 2.876 -15.484 1.00 76.94 87 LEU A C 1
ATOM 662 O O . LEU A 1 87 ? -2.835 3.837 -16.253 1.00 76.94 87 LEU A O 1
ATOM 666 N N . ASP A 1 88 ? -3.549 2.790 -14.407 1.00 85.75 88 ASP A N 1
ATOM 667 C CA . ASP A 1 88 ? -4.396 3.898 -13.963 1.00 85.75 88 ASP A CA 1
ATOM 668 C C . ASP A 1 88 ? -3.536 5.013 -13.351 1.00 85.75 88 ASP A C 1
ATOM 670 O O . ASP A 1 88 ? -3.205 5.000 -12.163 1.00 85.75 88 ASP A O 1
ATOM 674 N N . ASN A 1 89 ? -3.221 6.020 -14.168 1.00 86.00 89 ASN A N 1
ATOM 675 C CA . ASN A 1 89 ? -2.460 7.195 -13.748 1.00 86.00 89 ASN A CA 1
ATOM 676 C C . ASN A 1 89 ? -3.102 7.940 -12.568 1.00 86.00 89 ASN A C 1
ATOM 678 O O . ASN A 1 89 ? -2.391 8.542 -11.771 1.00 86.00 89 ASN A O 1
ATOM 682 N N . SER A 1 90 ? -4.433 7.914 -12.433 1.00 86.94 90 SER A N 1
ATOM 683 C CA . SER A 1 90 ? -5.094 8.583 -11.308 1.00 86.94 90 SER A CA 1
ATOM 684 C C . SER A 1 90 ? -4.817 7.879 -9.979 1.00 86.94 90 SER A C 1
ATOM 686 O O . SER A 1 90 ? -4.624 8.550 -8.964 1.00 86.94 90 SER A O 1
ATOM 688 N N . THR A 1 91 ? -4.722 6.548 -10.003 1.00 90.06 91 THR A N 1
ATOM 689 C CA . THR A 1 91 ? -4.369 5.739 -8.834 1.00 90.06 91 THR A CA 1
ATOM 690 C C . THR A 1 91 ? -2.862 5.776 -8.572 1.00 90.06 91 THR A C 1
ATOM 692 O O . THR A 1 91 ? -2.461 6.009 -7.433 1.00 90.06 91 THR A O 1
ATOM 695 N N . PHE A 1 92 ? -2.019 5.656 -9.606 1.00 91.50 92 PHE A N 1
ATOM 696 C CA . PHE A 1 92 ? -0.556 5.708 -9.466 1.00 91.50 92 PHE A CA 1
ATOM 697 C C . PHE A 1 92 ? -0.073 7.067 -8.929 1.00 91.50 92 PHE A C 1
ATOM 699 O O . PHE A 1 92 ? 0.692 7.139 -7.968 1.00 91.50 92 PHE A O 1
ATOM 706 N N . ALA A 1 93 ? -0.608 8.165 -9.473 1.00 91.25 93 ALA A N 1
ATOM 707 C CA . ALA A 1 93 ? -0.348 9.521 -8.991 1.00 91.25 93 ALA A CA 1
ATOM 708 C C . ALA A 1 93 ? -1.185 9.891 -7.751 1.00 91.25 93 ALA A C 1
ATOM 710 O O . ALA A 1 93 ? -1.204 11.055 -7.340 1.00 91.25 93 ALA A O 1
ATOM 711 N N . GLY A 1 94 ? -1.925 8.948 -7.166 1.00 92.12 94 GLY A N 1
ATOM 712 C CA . GLY A 1 94 ? -2.742 9.139 -5.973 1.00 92.12 94 GLY A CA 1
ATOM 713 C C . GLY A 1 94 ? -1.945 9.014 -4.674 1.00 92.12 94 GLY A C 1
ATOM 714 O O . GLY A 1 94 ? -0.769 8.655 -4.667 1.00 92.12 94 GLY A O 1
ATOM 715 N N . VAL A 1 95 ? -2.594 9.328 -3.548 1.00 93.44 95 VAL A N 1
ATOM 716 C CA . VAL A 1 95 ? -2.064 8.982 -2.220 1.00 93.44 95 VAL A CA 1
ATOM 717 C C . VAL A 1 95 ? -2.483 7.555 -1.902 1.00 93.44 95 VAL A C 1
ATOM 719 O O . VAL A 1 95 ? -3.669 7.232 -1.997 1.00 93.44 95 VAL A O 1
ATOM 722 N N . THR A 1 96 ? -1.536 6.711 -1.503 1.00 94.38 96 THR A N 1
ATOM 723 C CA . THR A 1 96 ? -1.848 5.302 -1.249 1.00 94.38 96 THR A CA 1
ATOM 724 C C . THR A 1 96 ? -2.619 5.134 0.062 1.00 94.38 96 THR A C 1
ATOM 726 O O . THR A 1 96 ? -2.506 5.952 0.987 1.00 94.38 96 THR A O 1
ATOM 729 N N . PRO A 1 97 ? -3.362 4.030 0.219 1.00 92.56 97 PRO A N 1
ATOM 730 C CA . PRO A 1 97 ? -3.944 3.679 1.499 1.00 92.56 97 PRO A CA 1
ATOM 731 C C . PRO A 1 97 ? -2.934 3.542 2.645 1.00 92.56 97 PRO A C 1
ATOM 733 O O . PRO A 1 97 ? -3.379 3.688 3.776 1.00 92.56 97 PRO A O 1
ATOM 736 N N . LEU A 1 98 ? -1.632 3.316 2.417 1.00 90.88 98 LEU A N 1
ATOM 737 C CA . LEU A 1 98 ? -0.575 3.312 3.453 1.00 90.88 98 LEU A CA 1
ATOM 738 C C . LEU A 1 98 ? -0.013 4.723 3.760 1.00 90.88 98 LEU A C 1
ATOM 740 O O . LEU A 1 98 ? 0.842 4.901 4.634 1.00 90.88 98 LEU A O 1
ATOM 744 N N . GLY A 1 99 ? -0.522 5.749 3.077 1.00 91.81 99 GLY A N 1
ATOM 745 C CA . GLY A 1 99 ? 0.111 7.060 2.977 1.00 91.81 99 GLY A CA 1
ATOM 746 C C . GLY A 1 99 ? 1.144 7.095 1.856 1.00 91.81 99 GLY A C 1
ATOM 747 O O . GLY A 1 99 ? 1.417 6.079 1.219 1.00 91.81 99 GLY A O 1
ATOM 748 N N . GLY A 1 100 ? 1.701 8.272 1.596 1.00 93.56 100 GLY A N 1
ATOM 749 C CA . GLY A 1 100 ? 2.693 8.401 0.538 1.00 93.56 100 GLY A CA 1
ATOM 750 C C . GLY A 1 100 ? 2.122 8.168 -0.863 1.00 93.56 100 GLY A C 1
ATOM 751 O O . GLY A 1 100 ? 0.914 8.310 -1.079 1.00 93.56 100 GLY A O 1
ATOM 752 N N . ARG A 1 101 ? 2.985 7.840 -1.823 1.00 95.50 101 ARG A N 1
ATOM 753 C CA . ARG A 1 101 ? 2.649 7.700 -3.253 1.00 95.50 101 ARG A CA 1
ATOM 754 C C . ARG A 1 101 ? 3.356 6.498 -3.866 1.00 95.50 101 ARG A C 1
ATOM 756 O O . ARG A 1 101 ? 4.389 6.083 -3.347 1.00 95.50 101 ARG A O 1
ATOM 763 N N . TYR A 1 102 ? 2.801 5.979 -4.959 1.00 95.69 102 TYR A N 1
ATOM 764 C CA . TYR A 1 102 ? 3.462 4.941 -5.743 1.00 95.69 102 TYR A CA 1
ATOM 765 C C . TYR A 1 102 ? 4.669 5.504 -6.496 1.00 95.69 102 TYR A C 1
ATOM 767 O O . TYR A 1 102 ? 4.704 6.686 -6.837 1.00 95.69 102 TYR A O 1
ATOM 775 N N . ASP A 1 103 ? 5.659 4.657 -6.722 1.00 94.69 103 ASP A N 1
ATOM 776 C CA . ASP A 1 103 ? 6.959 4.992 -7.285 1.00 94.69 103 ASP A CA 1
ATOM 777 C C . ASP A 1 103 ? 7.451 3.793 -8.102 1.00 94.69 103 ASP A C 1
ATOM 779 O O . ASP A 1 103 ? 7.249 2.647 -7.693 1.00 94.69 103 ASP A O 1
ATOM 783 N N . TRP A 1 104 ? 8.033 4.049 -9.269 1.00 94.50 104 TRP A N 1
ATOM 784 C CA . TRP A 1 104 ? 8.647 3.008 -10.090 1.00 94.50 104 TRP A CA 1
ATOM 785 C C . TRP A 1 104 ? 10.155 3.100 -9.925 1.00 94.50 104 TRP A C 1
ATOM 787 O O . TRP A 1 104 ? 10.732 4.113 -10.307 1.00 94.50 104 TRP A O 1
ATOM 797 N N . ASP A 1 105 ? 10.760 2.037 -9.401 1.00 93.12 105 ASP A N 1
ATOM 798 C CA . ASP A 1 105 ? 12.187 1.956 -9.119 1.00 93.12 105 ASP A CA 1
ATOM 799 C C . ASP A 1 105 ? 12.852 0.962 -10.086 1.00 93.12 105 ASP A C 1
ATOM 801 O O . ASP A 1 105 ? 12.595 -0.243 -10.025 1.00 93.12 105 ASP A O 1
ATOM 805 N N . TYR A 1 106 ? 13.758 1.435 -10.948 1.00 94.62 106 TYR A N 1
ATOM 806 C CA . TYR A 1 106 ? 14.550 0.569 -11.836 1.00 94.62 106 TYR A CA 1
ATOM 807 C C . TYR A 1 106 ? 16.057 0.797 -11.667 1.00 94.62 106 TYR A C 1
ATOM 809 O O . TYR A 1 106 ? 16.581 1.872 -11.955 1.00 94.62 106 TYR A O 1
ATOM 817 N N . GLY A 1 107 ? 16.776 -0.230 -11.201 1.00 90.56 107 GLY A N 1
ATOM 818 C CA . GLY A 1 107 ? 18.228 -0.182 -10.979 1.00 90.56 107 GLY A CA 1
ATOM 819 C C . GLY A 1 107 ? 18.680 0.768 -9.860 1.00 90.56 107 GLY A C 1
ATOM 820 O O . GLY A 1 107 ? 19.857 1.132 -9.792 1.00 90.56 107 GLY A O 1
ATOM 821 N N . VAL A 1 108 ? 17.761 1.180 -8.988 1.00 89.00 108 VAL A N 1
ATOM 822 C CA . VAL A 1 108 ? 17.982 2.104 -7.867 1.00 89.00 108 VAL A CA 1
ATOM 823 C C . VAL A 1 108 ? 17.714 1.400 -6.537 1.00 89.00 108 VAL A C 1
ATOM 825 O O . VAL A 1 108 ? 17.196 0.294 -6.505 1.00 89.00 108 VAL A O 1
ATOM 828 N N . PHE A 1 109 ? 18.129 1.995 -5.415 1.00 85.19 109 PHE A N 1
ATOM 829 C CA . PHE A 1 109 ? 17.876 1.474 -4.056 1.00 85.19 109 PHE A CA 1
ATOM 830 C C . PHE A 1 109 ? 18.279 0.004 -3.802 1.00 85.19 109 PHE A C 1
ATOM 832 O O . PHE A 1 109 ? 17.826 -0.604 -2.838 1.00 85.19 109 PHE A O 1
ATOM 839 N N . GLY A 1 110 ? 19.172 -0.554 -4.625 1.00 83.62 110 GLY A N 1
ATOM 840 C CA . GLY A 1 110 ? 19.598 -1.951 -4.525 1.00 83.62 110 GLY A CA 1
ATOM 841 C C . GLY A 1 110 ? 18.604 -2.964 -5.103 1.00 83.62 110 GLY A C 1
ATOM 842 O O . GLY A 1 110 ? 18.837 -4.160 -4.950 1.00 83.62 110 GLY A O 1
ATOM 843 N N . VAL A 1 111 ? 17.544 -2.509 -5.779 1.00 86.44 111 VAL A N 1
ATOM 844 C CA . VAL A 1 111 ? 16.582 -3.358 -6.491 1.00 86.44 111 VAL A CA 1
ATOM 845 C C . VAL A 1 111 ? 16.838 -3.318 -7.998 1.00 86.44 111 VAL A C 1
ATOM 847 O O . VAL A 1 111 ? 17.283 -2.309 -8.546 1.00 86.44 111 VAL A O 1
ATOM 850 N N . THR A 1 112 ? 16.577 -4.433 -8.684 1.00 90.50 112 THR A N 1
ATOM 851 C CA . THR A 1 112 ? 16.635 -4.472 -10.152 1.00 90.50 112 THR A CA 1
ATOM 852 C C . THR A 1 112 ? 15.421 -3.771 -10.742 1.00 90.50 112 THR A C 1
ATOM 854 O O . THR A 1 112 ? 15.598 -2.861 -11.540 1.00 90.50 112 THR A O 1
ATOM 857 N N . ALA A 1 113 ? 14.220 -4.144 -10.306 1.00 93.62 113 ALA A N 1
ATOM 858 C CA . ALA A 1 113 ? 12.955 -3.522 -10.671 1.00 93.62 113 ALA A CA 1
ATOM 859 C C . ALA A 1 113 ? 11.987 -3.665 -9.489 1.00 93.62 113 ALA A C 1
ATOM 861 O O . ALA A 1 113 ? 11.913 -4.740 -8.891 1.00 93.62 113 ALA A O 1
ATOM 862 N N . ALA A 1 114 ? 11.275 -2.603 -9.121 1.00 95.00 114 ALA A N 1
ATOM 863 C CA . ALA A 1 114 ? 10.274 -2.649 -8.064 1.00 95.00 114 ALA A CA 1
ATOM 864 C C . ALA A 1 114 ? 9.192 -1.583 -8.259 1.00 95.00 114 ALA A C 1
ATOM 866 O O . ALA A 1 114 ? 9.455 -0.484 -8.745 1.00 95.00 114 ALA A O 1
ATOM 867 N N . VAL A 1 115 ? 7.980 -1.889 -7.797 1.00 95.00 115 VAL A N 1
ATOM 868 C CA . VAL A 1 115 ? 6.961 -0.870 -7.529 1.00 95.00 115 VAL A CA 1
ATOM 869 C C . VAL A 1 115 ? 6.971 -0.581 -6.039 1.00 95.00 115 VAL A C 1
ATOM 871 O O . VAL A 1 115 ? 6.752 -1.476 -5.224 1.00 95.00 115 VAL A O 1
ATOM 874 N N . SER A 1 116 ? 7.189 0.672 -5.670 1.00 94.94 116 SER A N 1
ATOM 875 C CA . SER A 1 116 ? 7.310 1.087 -4.278 1.00 94.94 116 SER A CA 1
ATOM 876 C C . SER A 1 116 ? 6.205 2.043 -3.866 1.00 94.94 116 SER A C 1
ATOM 878 O O . SER A 1 116 ? 5.640 2.774 -4.670 1.00 94.94 116 SER A O 1
ATOM 880 N N . VAL A 1 117 ? 5.911 2.066 -2.572 1.00 95.94 117 VAL A N 1
ATOM 881 C CA . VAL A 1 117 ? 5.223 3.161 -1.900 1.00 95.94 117 VAL A CA 1
ATOM 882 C C . VAL A 1 117 ? 6.273 3.958 -1.142 1.00 95.94 117 VAL A C 1
ATOM 884 O O . VAL A 1 117 ? 6.915 3.421 -0.241 1.00 95.94 117 VAL A O 1
ATOM 887 N N . THR A 1 118 ? 6.432 5.231 -1.485 1.00 93.69 118 THR A N 1
ATOM 888 C CA . THR A 1 118 ? 7.383 6.162 -0.855 1.00 93.69 118 THR A CA 1
ATOM 889 C C . THR A 1 118 ? 6.634 7.141 0.054 1.00 93.69 118 THR A C 1
ATOM 891 O O . THR A 1 118 ? 5.478 7.458 -0.213 1.00 93.69 118 THR A O 1
ATOM 894 N N . ASP A 1 119 ? 7.273 7.620 1.125 1.00 92.50 119 ASP A N 1
ATOM 895 C CA . ASP A 1 119 ? 6.681 8.436 2.201 1.00 92.50 119 ASP A CA 1
ATOM 896 C C . ASP A 1 119 ? 5.554 7.716 2.963 1.00 92.50 119 ASP A C 1
ATOM 898 O O . ASP A 1 11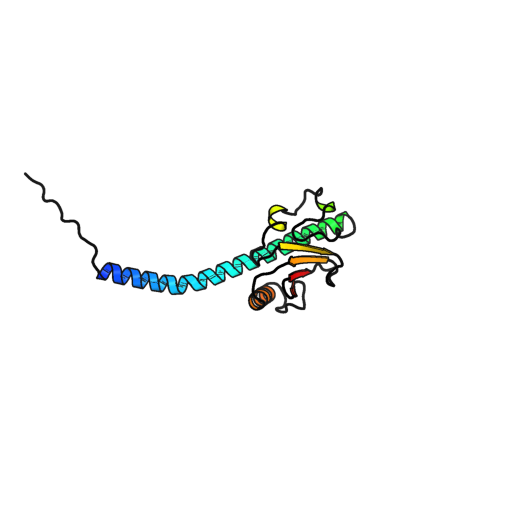9 ? 4.505 8.283 3.291 1.00 92.50 119 ASP A O 1
ATOM 902 N N . VAL A 1 120 ? 5.773 6.430 3.248 1.00 92.88 120 VAL A N 1
ATOM 903 C CA . VAL A 1 120 ? 4.843 5.600 4.019 1.00 92.88 120 VAL A CA 1
ATOM 904 C C . VAL A 1 120 ? 4.605 6.207 5.405 1.00 92.88 120 VAL A C 1
ATOM 906 O O . VAL A 1 120 ? 5.541 6.497 6.148 1.00 92.88 120 VAL A O 1
ATOM 909 N N . THR A 1 121 ? 3.330 6.371 5.769 1.00 92.44 121 THR A N 1
ATOM 910 C CA . THR A 1 121 ? 2.926 7.011 7.041 1.00 92.44 121 THR A CA 1
ATOM 911 C C . THR A 1 121 ? 2.452 6.026 8.106 1.00 92.44 121 THR A C 1
ATOM 913 O O . THR A 1 121 ? 2.267 6.406 9.264 1.00 92.44 121 THR A O 1
ATOM 916 N N . VAL A 1 122 ? 2.208 4.770 7.723 1.00 91.25 122 VAL A N 1
ATOM 917 C CA . VAL A 1 122 ? 1.835 3.711 8.665 1.00 91.25 122 VAL A CA 1
ATOM 918 C C . VAL A 1 122 ? 3.036 3.279 9.505 1.00 91.25 122 VAL A C 1
ATOM 920 O O . VAL A 1 122 ? 4.188 3.508 9.146 1.00 91.25 122 VAL A O 1
ATOM 923 N N . THR A 1 123 ? 2.768 2.666 10.656 1.00 91.44 123 THR A N 1
ATOM 924 C CA . THR A 1 123 ? 3.831 2.206 11.554 1.00 91.44 123 THR A CA 1
ATOM 925 C C . THR A 1 123 ? 4.531 0.970 10.991 1.00 91.44 123 THR A C 1
ATOM 927 O O . THR A 1 123 ? 3.928 0.182 10.265 1.00 91.44 123 THR A O 1
ATOM 930 N N . GLU A 1 124 ? 5.779 0.735 11.401 1.00 88.88 124 GLU A N 1
ATOM 931 C CA . GLU A 1 124 ? 6.507 -0.495 11.052 1.00 88.88 124 GLU A CA 1
ATOM 932 C C . GLU A 1 124 ? 5.752 -1.760 11.485 1.00 88.88 124 GLU A C 1
ATOM 934 O O . GLU A 1 124 ? 5.766 -2.761 10.781 1.00 88.88 124 GLU A O 1
ATOM 939 N N . ALA A 1 125 ? 5.021 -1.709 12.603 1.00 90.12 125 ALA A N 1
ATOM 940 C CA . ALA A 1 125 ? 4.180 -2.820 13.044 1.00 90.12 125 ALA A CA 1
ATOM 941 C C . ALA A 1 125 ? 3.000 -3.090 12.089 1.00 90.12 125 ALA A C 1
ATOM 943 O O . ALA A 1 125 ? 2.606 -4.242 11.915 1.00 90.12 125 ALA A O 1
ATOM 944 N N . GLU A 1 126 ? 2.424 -2.049 11.475 1.00 91.38 126 GLU A N 1
ATOM 945 C CA . GLU A 1 126 ? 1.383 -2.209 10.453 1.00 91.38 126 GLU A CA 1
ATOM 946 C C . GLU A 1 126 ? 1.969 -2.764 9.149 1.00 91.38 126 GLU A C 1
ATOM 948 O O . GLU A 1 126 ? 1.339 -3.627 8.541 1.00 91.38 126 GLU A O 1
ATOM 953 N N . LEU A 1 127 ? 3.177 -2.336 8.764 1.00 90.56 127 LEU A N 1
ATOM 954 C CA . LEU A 1 127 ? 3.899 -2.899 7.619 1.00 90.56 127 LEU A CA 1
ATOM 955 C C . LEU A 1 127 ? 4.263 -4.363 7.843 1.00 90.56 127 LEU A C 1
ATOM 957 O O . LEU A 1 127 ? 4.016 -5.182 6.974 1.00 90.56 127 LEU A O 1
ATOM 961 N N . LEU A 1 128 ? 4.766 -4.725 9.022 1.00 92.31 128 LEU A N 1
ATOM 962 C CA . LEU A 1 128 ? 5.086 -6.114 9.346 1.00 92.31 128 LEU A CA 1
ATOM 963 C C . LEU A 1 128 ? 3.834 -7.003 9.322 1.00 92.31 128 LEU A C 1
ATOM 965 O O . LEU A 1 128 ? 3.885 -8.150 8.886 1.00 92.31 128 LEU A O 1
ATOM 969 N N . ALA A 1 129 ? 2.690 -6.480 9.776 1.00 91.06 129 ALA A N 1
ATOM 970 C CA . ALA A 1 129 ? 1.417 -7.192 9.708 1.00 91.06 129 ALA A CA 1
ATOM 971 C C . ALA A 1 129 ? 0.912 -7.357 8.265 1.00 91.06 129 ALA A C 1
ATOM 973 O O . ALA A 1 129 ? 0.339 -8.400 7.938 1.00 91.06 129 ALA A O 1
ATOM 974 N N . PHE A 1 130 ? 1.115 -6.344 7.417 1.00 90.75 130 PHE A N 1
ATOM 975 C CA . PHE A 1 130 ? 0.880 -6.455 5.979 1.00 90.75 130 PHE A CA 1
ATOM 976 C C . PHE A 1 130 ? 1.767 -7.560 5.405 1.00 90.75 130 PHE A C 1
ATOM 978 O O . PHE A 1 130 ? 1.259 -8.501 4.808 1.00 90.75 130 PHE A O 1
ATOM 985 N N . ASP A 1 131 ? 3.065 -7.488 5.665 1.00 92.25 131 ASP A N 1
ATOM 986 C CA . ASP A 1 131 ? 4.066 -8.400 5.134 1.00 92.25 131 ASP A CA 1
ATOM 987 C C . ASP A 1 131 ? 3.782 -9.859 5.512 1.00 92.25 131 ASP A C 1
ATOM 989 O O . ASP A 1 131 ? 3.647 -10.722 4.657 1.00 92.25 131 ASP A O 1
ATOM 993 N N . THR A 1 132 ? 3.465 -10.101 6.787 1.00 91.38 132 THR A N 1
ATOM 994 C CA . THR A 1 132 ? 3.030 -11.418 7.292 1.00 91.38 132 THR A CA 1
ATOM 995 C C . THR A 1 132 ? 1.781 -11.953 6.573 1.00 91.38 132 THR A C 1
ATOM 997 O O . THR A 1 132 ? 1.515 -13.153 6.579 1.00 91.38 132 THR A O 1
ATOM 1000 N N . THR A 1 133 ? 0.959 -11.070 6.000 1.00 89.62 133 THR A N 1
ATOM 1001 C CA . THR A 1 133 ? -0.268 -11.447 5.288 1.00 89.62 133 THR A CA 1
ATOM 1002 C C . THR A 1 133 ? -0.022 -11.745 3.808 1.00 89.62 133 THR A C 1
ATOM 1004 O O . THR A 1 133 ? -0.764 -12.549 3.239 1.00 89.62 133 THR A O 1
ATOM 1007 N N . PHE A 1 134 ? 0.955 -11.091 3.175 1.00 88.69 134 PHE A N 1
ATOM 1008 C CA . PHE A 1 134 ? 1.155 -11.139 1.721 1.00 88.69 134 PHE A CA 1
ATOM 1009 C C . PHE A 1 134 ? 2.462 -11.809 1.277 1.00 88.69 134 PHE A C 1
ATOM 1011 O O . PHE A 1 134 ? 2.520 -12.205 0.114 1.00 88.69 134 PHE A O 1
ATOM 1018 N N . ASP A 1 135 ? 3.435 -11.974 2.174 1.00 89.31 135 ASP A N 1
ATOM 1019 C CA . ASP A 1 135 ? 4.766 -12.530 1.907 1.00 89.31 135 ASP A CA 1
ATOM 1020 C C . ASP A 1 135 ? 5.254 -13.457 3.049 1.00 89.31 135 ASP A C 1
ATOM 1022 O O . ASP A 1 135 ? 4.558 -14.419 3.396 1.00 89.31 135 ASP A O 1
ATOM 1026 N N . ASP A 1 136 ? 6.429 -13.200 3.638 1.00 88.12 136 ASP A N 1
ATOM 1027 C CA . ASP A 1 136 ? 7.133 -14.087 4.570 1.00 88.12 136 ASP A CA 1
ATOM 1028 C C . ASP A 1 136 ? 7.149 -13.584 6.030 1.00 88.12 136 ASP A C 1
ATOM 1030 O O . ASP A 1 136 ? 7.553 -14.319 6.939 1.00 88.12 136 ASP A O 1
ATOM 1034 N N . GLY A 1 137 ? 6.647 -12.371 6.287 1.00 89.06 137 GLY A N 1
ATOM 1035 C CA . GLY A 1 137 ? 6.612 -11.764 7.617 1.00 89.06 137 GLY A CA 1
ATOM 1036 C C . GLY A 1 137 ? 7.929 -11.108 8.027 1.00 89.06 137 GLY A C 1
ATOM 1037 O O . GLY A 1 137 ? 8.185 -10.952 9.225 1.00 89.06 137 GLY A O 1
ATOM 1038 N N . SER A 1 138 ? 8.763 -10.725 7.067 1.00 90.31 138 SER A N 1
ATOM 1039 C CA . SER A 1 138 ? 10.022 -10.024 7.249 1.00 90.31 138 SER A CA 1
ATOM 1040 C C . SER A 1 138 ? 10.112 -8.836 6.294 1.00 90.31 138 SER A C 1
ATOM 1042 O O . SER A 1 138 ? 10.244 -8.976 5.091 1.00 90.31 138 SE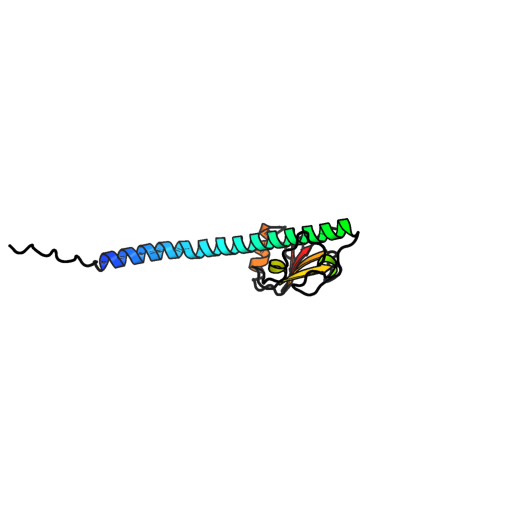R A O 1
ATOM 1044 N N . LEU A 1 139 ? 10.225 -7.628 6.853 1.00 90.31 139 LEU A N 1
ATOM 1045 C CA . LEU A 1 139 ? 10.401 -6.403 6.060 1.00 90.31 139 LEU A CA 1
ATOM 1046 C C . LEU A 1 139 ? 11.725 -6.344 5.275 1.00 90.31 139 LEU A C 1
ATOM 1048 O O . LEU A 1 139 ? 11.977 -5.369 4.580 1.00 90.31 139 LEU A O 1
ATOM 1052 N N . THR A 1 140 ? 12.613 -7.322 5.416 1.00 90.44 140 THR A N 1
ATOM 1053 C CA . THR A 1 140 ? 13.960 -7.282 4.823 1.00 90.44 140 THR A CA 1
ATOM 1054 C C . THR A 1 140 ? 14.237 -8.428 3.856 1.00 90.44 140 THR A C 1
ATOM 1056 O O . THR A 1 140 ? 15.361 -8.556 3.377 1.00 90.44 140 THR A O 1
ATOM 1059 N N . SER A 1 141 ? 13.255 -9.291 3.606 1.00 88.06 141 SER A N 1
ATOM 1060 C CA . SER A 1 141 ? 13.371 -10.438 2.706 1.00 88.06 141 SER A CA 1
ATOM 1061 C C . SER A 1 141 ? 12.087 -10.603 1.902 1.00 88.06 141 SER A C 1
ATOM 1063 O O . SER A 1 141 ? 11.134 -9.881 2.136 1.00 88.06 141 SER A O 1
ATOM 1065 N N . GLY A 1 142 ? 12.097 -11.507 0.924 1.00 89.75 142 GLY A N 1
ATOM 1066 C CA . GLY A 1 142 ? 10.930 -11.745 0.080 1.00 89.75 142 GLY A CA 1
ATOM 1067 C C . GLY A 1 142 ? 10.777 -10.739 -1.062 1.00 89.75 142 GLY A C 1
ATOM 1068 O O . GLY A 1 142 ? 11.709 -10.002 -1.404 1.00 89.75 142 GLY A O 1
ATOM 1069 N N . GLU A 1 143 ? 9.607 -10.778 -1.689 1.00 91.31 143 GLU A N 1
ATOM 1070 C CA . GLU A 1 143 ? 9.206 -9.868 -2.765 1.00 91.31 143 GLU A CA 1
ATOM 1071 C C . GLU A 1 143 ? 8.740 -8.531 -2.202 1.00 91.31 143 GLU A C 1
ATOM 1073 O O . GLU A 1 143 ? 8.954 -7.491 -2.819 1.00 91.31 143 GLU A O 1
ATOM 1078 N N . TYR A 1 144 ? 8.133 -8.538 -1.021 1.00 92.00 144 TYR A N 1
ATOM 1079 C CA . TYR A 1 144 ? 7.708 -7.337 -0.337 1.00 92.00 144 TYR A CA 1
ATOM 1080 C C . TYR A 1 144 ? 8.736 -6.953 0.726 1.00 92.00 144 TYR A C 1
ATOM 1082 O O . TYR A 1 144 ? 9.001 -7.694 1.659 1.00 92.00 144 TYR A O 1
ATOM 1090 N N . GLN A 1 145 ? 9.330 -5.769 0.602 1.00 92.19 145 GLN A N 1
ATOM 1091 C CA . GLN A 1 145 ? 10.372 -5.310 1.519 1.00 92.19 145 GLN A CA 1
ATOM 1092 C C . GLN A 1 145 ? 10.090 -3.891 2.004 1.00 92.19 145 GLN A C 1
ATOM 1094 O O . GLN A 1 145 ? 9.719 -3.004 1.240 1.00 92.19 145 GLN A O 1
ATOM 1099 N N . GLY A 1 146 ? 10.277 -3.652 3.298 1.00 89.06 146 GLY A N 1
ATOM 1100 C CA . GLY A 1 146 ? 10.076 -2.372 3.959 1.00 89.06 146 GLY A CA 1
ATOM 1101 C C . GLY A 1 146 ? 11.367 -1.780 4.510 1.00 89.06 146 GLY A C 1
ATOM 1102 O O . GLY A 1 146 ? 12.118 -2.416 5.242 1.00 89.06 146 GLY A O 1
ATOM 1103 N N . THR A 1 147 ? 11.579 -0.500 4.230 1.00 84.00 147 THR A N 1
ATOM 1104 C CA . THR A 1 147 ? 12.614 0.330 4.856 1.00 84.00 147 THR A CA 1
ATOM 1105 C C . THR A 1 147 ? 11.973 1.579 5.461 1.00 84.00 147 THR A C 1
ATOM 1107 O O . THR A 1 147 ? 10.770 1.812 5.329 1.00 84.00 147 THR A O 1
ATOM 1110 N N . THR A 1 148 ? 12.748 2.403 6.168 1.00 81.62 148 THR A N 1
ATOM 1111 C CA . THR A 1 148 ? 12.224 3.631 6.779 1.00 81.62 148 THR A CA 1
ATOM 1112 C C . THR A 1 148 ? 11.587 4.540 5.719 1.00 81.62 148 THR A C 1
ATOM 1114 O O . THR A 1 148 ? 12.284 5.143 4.909 1.00 81.62 148 THR A O 1
ATOM 1117 N N . GLY A 1 149 ? 10.256 4.651 5.748 1.00 85.50 149 GLY A N 1
ATOM 1118 C CA . GLY A 1 149 ? 9.480 5.500 4.840 1.00 85.50 149 GLY A CA 1
ATOM 1119 C C . GLY A 1 149 ? 9.212 4.911 3.451 1.00 85.50 149 GLY A C 1
ATOM 1120 O O . GLY A 1 149 ? 8.579 5.594 2.648 1.00 85.50 149 GLY A O 1
ATOM 1121 N N . ARG A 1 150 ? 9.630 3.671 3.158 1.00 90.69 150 ARG A N 1
ATOM 1122 C CA . ARG A 1 150 ? 9.376 3.020 1.864 1.00 90.69 150 ARG A CA 1
ATOM 1123 C C . ARG A 1 150 ? 8.961 1.561 2.020 1.00 90.69 150 ARG A C 1
ATOM 1125 O O . ARG A 1 150 ? 9.500 0.846 2.857 1.00 90.69 150 ARG A O 1
ATOM 1132 N N . TYR A 1 151 ? 8.027 1.123 1.185 1.00 94.00 151 TYR A N 1
ATOM 1133 C CA . TYR A 1 151 ? 7.620 -0.274 1.074 1.00 94.00 151 TYR A CA 1
ATOM 1134 C C . TYR A 1 151 ? 7.590 -0.688 -0.397 1.00 94.00 151 TYR A C 1
ATOM 1136 O O . TYR A 1 151 ? 6.856 -0.090 -1.174 1.00 94.00 151 TYR A O 1
ATOM 1144 N N . SER A 1 152 ? 8.401 -1.664 -0.777 1.00 93.75 152 SER A N 1
ATOM 1145 C CA . SER A 1 152 ? 8.706 -2.034 -2.158 1.00 93.75 152 SER A CA 1
ATOM 1146 C C . SER A 1 152 ? 8.204 -3.437 -2.462 1.00 93.75 152 SER A C 1
ATOM 1148 O O . SER A 1 152 ? 8.413 -4.344 -1.667 1.00 93.75 152 SER A O 1
ATOM 1150 N N . TYR A 1 153 ? 7.573 -3.609 -3.619 1.00 95.56 153 TYR A N 1
ATOM 1151 C CA . TYR A 1 153 ? 7.285 -4.902 -4.227 1.00 95.56 153 TYR A CA 1
ATOM 1152 C C . TYR A 1 153 ? 8.276 -5.125 -5.369 1.00 95.56 153 TYR A C 1
ATOM 1154 O O . TYR A 1 153 ? 8.224 -4.438 -6.390 1.00 95.56 153 TYR A O 1
ATOM 1162 N N . ILE A 1 154 ? 9.228 -6.023 -5.145 1.00 93.38 154 ILE A N 1
ATOM 1163 C CA . ILE A 1 154 ? 10.364 -6.304 -6.016 1.00 93.38 154 ILE A CA 1
ATOM 1164 C C . ILE A 1 154 ? 9.935 -7.307 -7.079 1.00 93.38 154 ILE A C 1
ATOM 1166 O O . ILE A 1 154 ? 9.468 -8.400 -6.763 1.00 93.38 154 ILE A O 1
ATOM 1170 N N . LEU A 1 155 ? 10.140 -6.940 -8.340 1.00 90.31 155 LEU A N 1
ATOM 1171 C CA . LEU A 1 155 ? 9.893 -7.818 -9.473 1.00 90.31 155 LEU A CA 1
ATOM 1172 C C . LEU A 1 155 ? 11.068 -8.789 -9.606 1.00 90.31 155 LEU A C 1
ATOM 1174 O O . LEU A 1 155 ? 12.238 -8.395 -9.527 1.00 90.31 155 LEU A O 1
ATOM 1178 N N . GLN A 1 156 ? 10.756 -10.068 -9.801 1.00 75.31 156 GLN A N 1
ATOM 1179 C CA . GLN A 1 156 ? 11.778 -11.074 -10.062 1.00 75.31 156 GLN A CA 1
ATOM 1180 C C . GLN A 1 156 ? 12.336 -10.895 -11.491 1.00 75.31 156 GLN A C 1
ATOM 1182 O O . GLN A 1 156 ? 11.577 -10.563 -12.403 1.00 75.31 156 GLN A O 1
ATOM 1187 N N . PRO A 1 157 ? 13.655 -11.062 -11.693 1.00 57.59 157 PRO A N 1
ATOM 1188 C CA . PRO A 1 157 ? 14.287 -10.962 -13.009 1.00 57.59 157 PRO A CA 1
ATOM 1189 C C . PRO A 1 157 ? 13.969 -12.137 -13.943 1.00 57.59 157 PRO A C 1
ATOM 1191 O O . PRO A 1 157 ? 13.722 -13.260 -13.444 1.00 57.59 157 PRO A O 1
#

Foldseek 3Di:
DDDDDDDDDDDDPVNVVVVVVVVVVVCVVVVVVVVVVLLVVLLVVVVVLFVLVLVLQVVVCVVVVHGADWDDFLDDRPVCVPVPDGDDSCQQNDAGSQGAHWTWDDPPPPANTKIKGAQGPDDPVSVLVSCVVNHPSALPDTQWHDDVRMIIRGDDD

pLDDT: mean 89.33, std 8.13, range [52.25, 97.5]

Organism: NCBI:txid2909285

InterPro domains:
  IPR000983 General secretion pathway protein G-type pilin [PR00813] (10-35)
  IPR000983 General secretion pathway protein G-type pilin [PR00813] (46-64)
  IPR012902 Prokaryotic N-terminal methylation site [PF07963] (6-31)
  IPR012902 Prokaryotic N-terminal methylation site [PS00409] (9-29)
  IPR012902 Prokaryotic N-terminal methylation site [TIGR02532] (9-31)
  IPR045584 Pilin-like [SSF54523] (11-79)

Sequence (157 aa):
MPYPKSKPRGFTLVEIMIVVVIIGLLAAMAIPAFQRVRTKSRHSAVANDLRVFADAFETYALEHGTYPADAQIGVIPPEMAGDKSTLDNSTFAGVTPLGGRYDWDYGVFGVTAAVSVTDVTVTEAELLAFDTTFDDGSLTSGEYQGTTGRYSYILQP